Protein AF-A0A0C3EGE6-F1 (afdb_monomer_lite)

Radius of gyration: 17.09 Å; chains: 1; bounding box: 36×41×38 Å

Sequence (107 aa):
LDDAVCVQVLNSLLKRWLQMDQDAFISAVIMNPYIRVKCFARGNPQLSSISLYNIVKRTFARMLRKDPDLDFHNTFFDYLLDAKEFSSSLMGIAELKVLCEKEVGRC

pLDDT: mean 87.6, std 9.34, range [44.31, 96.31]

Secondary structure (DSSP, 8-state):
--HHHHHHHHHHHHHHHHHS-HHHHHHHHHT-TTTTTTTSPTT-GGGSHHHHHHHHHHHHHHHHS----HHHHHHHHHHHTT-GGGSTTTTTHHHHHHHHHHHHTT-

Foldseek 3Di:
DDPVVVVVVVVVVVVVCVVDPVLVVLLVQLPPLVPNCVPPDPPDPCSPLVNNLVSNQVVCCVPVVDHDDPVNVVVSVCLSVLHDCNNCVNVCVVVVVVVVVVVVVVD

Organism: NCBI:txid1036808

Structure (mmCIF, N/CA/C/O backbone):
data_AF-A0A0C3EGE6-F1
#
_entry.id   AF-A0A0C3EGE6-F1
#
loop_
_atom_site.group_PDB
_atom_site.id
_atom_site.type_symbol
_atom_site.label_atom_id
_atom_site.label_alt_id
_atom_site.label_comp_id
_atom_site.label_asym_id
_atom_site.label_entity_id
_atom_site.label_seq_id
_atom_site.pdbx_PDB_ins_code
_atom_site.Cartn_x
_atom_site.Cartn_y
_atom_site.Cartn_z
_atom_site.occupancy
_atom_site.B_iso_or_equiv
_atom_site.auth_seq_id
_atom_site.auth_comp_id
_atom_site.auth_asym_id
_atom_site.auth_atom_id
_atom_site.pdbx_PDB_model_num
ATOM 1 N N . LEU A 1 1 ? -18.829 24.104 -1.242 1.00 63.28 1 LEU A N 1
ATOM 2 C CA . LEU A 1 1 ? -19.414 23.094 -0.334 1.00 63.28 1 LEU A CA 1
ATOM 3 C C . LEU A 1 1 ? -19.706 23.788 0.985 1.00 63.28 1 LEU A C 1
ATOM 5 O O . LEU A 1 1 ? -18.926 24.654 1.347 1.00 63.28 1 LEU A O 1
ATOM 9 N N . ASP A 1 2 ? -20.810 23.452 1.644 1.00 86.50 2 ASP A N 1
ATOM 10 C CA . ASP A 1 2 ? -21.133 23.964 2.981 1.00 86.50 2 ASP A CA 1
ATOM 11 C C . ASP A 1 2 ? -20.194 23.333 4.025 1.00 86.50 2 ASP A C 1
ATOM 13 O O . ASP A 1 2 ? -20.072 22.105 4.093 1.00 86.50 2 ASP A O 1
ATOM 17 N N . ASP A 1 3 ? -19.523 24.165 4.821 1.00 89.25 3 ASP A N 1
ATOM 18 C CA . ASP A 1 3 ? -18.585 23.729 5.860 1.00 89.25 3 ASP A CA 1
ATOM 19 C C . ASP A 1 3 ? -19.261 22.817 6.892 1.00 89.25 3 ASP A C 1
ATOM 21 O O . ASP A 1 3 ? -18.648 21.857 7.369 1.00 89.25 3 ASP A O 1
ATOM 25 N N . ALA A 1 4 ? -20.548 23.037 7.180 1.00 90.62 4 ALA A N 1
ATOM 26 C CA . ALA A 1 4 ? -21.303 22.181 8.091 1.00 90.62 4 ALA A CA 1
ATOM 27 C C . ALA A 1 4 ? -21.444 20.749 7.547 1.00 90.62 4 ALA A C 1
ATOM 29 O O . ALA A 1 4 ? -21.287 19.775 8.291 1.00 90.62 4 ALA A O 1
ATOM 30 N N . VAL A 1 5 ? -21.668 20.609 6.236 1.00 89.25 5 VAL A N 1
ATOM 31 C CA . VAL A 1 5 ? -21.748 19.306 5.562 1.00 89.25 5 VAL A CA 1
ATOM 32 C C . VAL A 1 5 ? -20.384 18.614 5.577 1.00 89.25 5 VAL A C 1
ATOM 34 O O . VAL A 1 5 ? -20.304 17.434 5.925 1.00 89.25 5 VAL A O 1
ATOM 37 N N . CYS A 1 6 ? -19.298 19.337 5.280 1.00 91.00 6 CYS A N 1
ATOM 38 C CA . CYS A 1 6 ? -17.935 18.797 5.342 1.00 91.00 6 CYS A CA 1
ATOM 39 C C . CYS A 1 6 ? -17.598 18.244 6.736 1.00 91.00 6 CYS A C 1
ATOM 41 O O . CYS A 1 6 ? -17.098 17.123 6.853 1.00 91.00 6 CYS A O 1
ATOM 43 N N . VAL A 1 7 ? -17.925 18.989 7.797 1.00 93.12 7 VAL A N 1
ATOM 44 C CA . VAL A 1 7 ? -17.687 18.571 9.188 1.00 93.12 7 VAL A CA 1
ATOM 45 C C . VAL A 1 7 ? -18.491 17.319 9.545 1.00 93.12 7 VAL A C 1
ATOM 47 O O . VAL A 1 7 ? -17.953 16.392 10.152 1.00 93.12 7 VAL A O 1
ATOM 50 N N . GLN A 1 8 ? -19.766 17.243 9.156 1.00 93.31 8 GLN A N 1
ATOM 51 C CA . GLN A 1 8 ? -20.596 16.065 9.435 1.00 93.31 8 GLN A CA 1
ATOM 52 C C . GLN A 1 8 ? -20.087 14.812 8.715 1.00 93.31 8 GLN A C 1
ATOM 54 O O . GLN A 1 8 ? -19.999 13.740 9.326 1.00 93.31 8 GLN A O 1
ATOM 59 N N . VAL A 1 9 ? -19.706 14.945 7.442 1.00 91.06 9 VAL A N 1
ATOM 60 C CA . VAL A 1 9 ? -19.121 13.849 6.661 1.00 91.06 9 VAL A CA 1
ATOM 61 C C . VAL A 1 9 ? -17.809 13.389 7.292 1.00 91.06 9 VAL A C 1
ATOM 63 O O . VAL A 1 9 ? -17.629 12.187 7.502 1.00 91.06 9 VAL A O 1
ATOM 66 N N . LEU A 1 10 ? -16.929 14.322 7.668 1.00 92.12 10 LEU A N 1
ATOM 67 C CA . LEU A 1 10 ? -15.662 14.006 8.323 1.00 92.12 10 LEU A CA 1
ATOM 68 C C . LEU A 1 10 ? -15.883 13.267 9.648 1.00 92.12 10 LEU A C 1
ATOM 70 O O . LEU A 1 10 ? -15.286 12.218 9.872 1.00 92.12 10 LEU A O 1
ATOM 74 N N . ASN A 1 11 ? -16.795 13.747 10.494 1.00 93.12 11 ASN A N 1
ATOM 75 C CA . ASN A 1 11 ? -17.121 13.101 11.766 1.00 93.12 11 ASN A CA 1
ATOM 76 C C . ASN A 1 11 ? -17.674 11.681 11.575 1.00 93.12 11 ASN A C 1
ATOM 78 O O . ASN A 1 11 ? -17.321 10.765 12.319 1.00 93.12 11 ASN A O 1
ATOM 82 N N . SER A 1 12 ? -18.526 11.476 10.569 1.00 92.06 12 SER A N 1
ATOM 83 C CA . SER A 1 12 ? -19.042 10.151 10.212 1.00 92.06 12 SER A CA 1
ATOM 84 C C . SER A 1 12 ? -17.936 9.212 9.714 1.00 92.06 12 SER A C 1
ATOM 86 O O . SER A 1 12 ? -17.898 8.034 10.079 1.00 92.06 12 SER A O 1
ATOM 88 N N . LEU A 1 13 ? -17.010 9.720 8.897 1.00 88.81 13 LEU A N 1
ATOM 89 C CA . LEU A 1 13 ? -15.848 8.963 8.429 1.00 88.81 13 LEU A CA 1
ATOM 90 C C . LEU A 1 13 ? -14.916 8.594 9.583 1.00 88.81 13 LEU A C 1
ATOM 92 O O . LEU A 1 13 ? -14.542 7.432 9.688 1.00 88.81 13 LEU A O 1
ATOM 96 N N . LEU A 1 14 ? -14.611 9.531 10.483 1.00 90.69 14 LEU A N 1
ATOM 97 C CA . LEU A 1 14 ? -13.770 9.286 11.656 1.00 90.69 14 LEU A CA 1
ATOM 98 C C . LEU A 1 14 ? -14.370 8.219 12.578 1.00 90.69 14 LEU A C 1
ATOM 100 O O . LEU A 1 14 ? -13.660 7.318 13.016 1.00 90.69 14 LEU A O 1
ATOM 104 N N . LYS A 1 15 ? -15.686 8.257 12.825 1.00 90.75 15 LYS A N 1
ATOM 105 C CA . LYS A 1 15 ? -16.368 7.223 13.622 1.00 90.75 15 LYS A CA 1
ATOM 106 C C .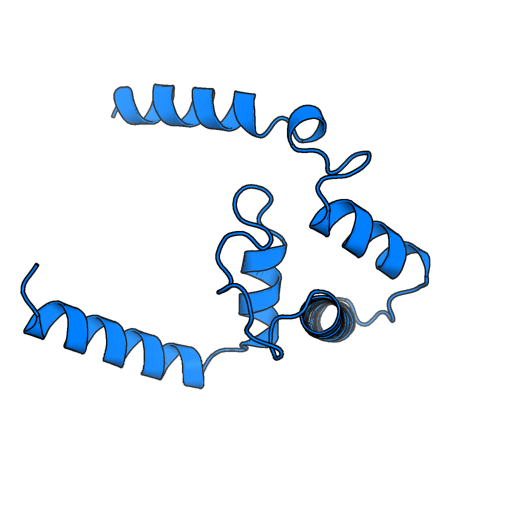 LYS A 1 15 ? -16.221 5.831 13.009 1.00 90.75 15 LYS A C 1
ATOM 108 O O . LYS A 1 15 ? -15.899 4.888 13.723 1.00 90.75 15 LYS A O 1
ATOM 113 N N . ARG A 1 16 ? -16.420 5.706 11.693 1.00 87.44 16 ARG A N 1
ATOM 114 C CA . ARG A 1 16 ? -16.232 4.431 10.981 1.00 87.44 16 ARG A CA 1
ATOM 115 C C . ARG A 1 16 ? -14.770 4.002 10.985 1.00 87.44 16 ARG A C 1
ATOM 117 O O . ARG A 1 16 ? -14.480 2.847 11.257 1.00 87.44 16 ARG A O 1
ATOM 124 N N . TRP A 1 17 ? -13.855 4.939 10.761 1.00 88.31 17 TRP A N 1
ATOM 125 C CA . TRP A 1 17 ? -12.414 4.702 10.774 1.00 88.31 17 TRP A CA 1
ATOM 126 C C . TRP A 1 17 ? -11.917 4.104 12.094 1.00 88.31 17 TRP A C 1
ATOM 128 O O . TRP A 1 17 ? -11.078 3.208 12.085 1.00 88.31 17 TRP A O 1
ATOM 138 N N . LEU A 1 18 ? -12.455 4.563 13.226 1.00 90.31 18 LEU A N 1
ATOM 139 C CA . LEU A 1 18 ? -12.118 4.034 14.551 1.00 90.31 18 LEU A CA 1
ATOM 140 C C . LEU A 1 18 ? -12.636 2.607 14.790 1.00 90.31 18 LEU A C 1
ATOM 142 O O . LEU A 1 18 ? -12.089 1.905 15.634 1.00 90.31 18 LEU A O 1
ATOM 146 N N . GLN A 1 19 ? -13.682 2.184 14.077 1.00 89.69 19 GLN A N 1
ATOM 147 C CA . GLN A 1 19 ? -14.279 0.851 14.216 1.00 89.69 19 GLN A CA 1
ATOM 148 C C . GLN A 1 19 ? -13.762 -0.165 13.188 1.00 89.69 19 GLN A C 1
ATOM 150 O O . GLN A 1 19 ? -14.042 -1.355 13.318 1.00 89.69 19 GLN A O 1
ATOM 155 N N . MET A 1 20 ? -13.041 0.280 12.157 1.00 89.00 20 MET A N 1
ATOM 156 C CA . MET A 1 20 ? -12.528 -0.597 11.106 1.00 89.00 20 MET A CA 1
ATOM 157 C C . MET A 1 20 ? -11.144 -1.164 11.429 1.00 89.00 20 MET A C 1
ATOM 159 O O . MET A 1 20 ? -10.363 -0.588 12.183 1.00 89.00 20 MET A O 1
ATOM 163 N N . ASP A 1 21 ? -10.813 -2.275 10.770 1.00 91.19 21 ASP A N 1
ATOM 164 C CA . ASP A 1 21 ? -9.448 -2.792 10.697 1.00 91.19 21 ASP A CA 1
ATOM 165 C C . ASP A 1 21 ? -8.593 -1.856 9.829 1.00 91.19 21 ASP A C 1
ATOM 167 O O . ASP A 1 21 ? -8.541 -1.957 8.600 1.00 91.19 21 ASP A O 1
ATOM 171 N N . GLN A 1 22 ? -7.962 -0.890 10.492 1.00 90.88 22 GLN A N 1
ATOM 172 C CA . GLN A 1 22 ? -7.159 0.147 9.848 1.00 90.88 22 GLN A CA 1
ATOM 173 C C . GLN A 1 22 ? -5.984 -0.445 9.067 1.00 90.88 22 GLN A C 1
ATOM 175 O O . GLN A 1 22 ? -5.692 0.031 7.972 1.00 90.88 22 GLN A O 1
ATOM 180 N N . ASP A 1 2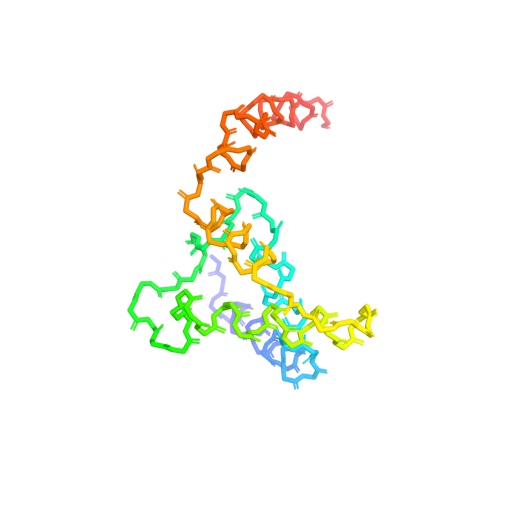3 ? -5.354 -1.507 9.582 1.00 92.75 23 ASP A N 1
ATOM 181 C CA . ASP A 1 23 ? -4.249 -2.196 8.910 1.00 92.75 23 ASP A CA 1
ATOM 182 C C . ASP A 1 23 ? -4.718 -2.779 7.565 1.00 92.75 23 ASP A C 1
ATOM 184 O O . ASP A 1 23 ? -4.060 -2.588 6.537 1.00 92.75 23 ASP A O 1
ATOM 188 N N . ALA A 1 24 ? -5.892 -3.422 7.542 1.00 92.19 24 ALA A N 1
ATOM 189 C CA . ALA A 1 24 ? -6.477 -3.954 6.312 1.00 92.19 24 ALA A CA 1
ATOM 190 C C . ALA A 1 24 ? -6.862 -2.844 5.323 1.00 92.19 24 ALA A C 1
ATOM 192 O O . ALA A 1 24 ? -6.589 -2.959 4.127 1.00 92.19 24 ALA A O 1
ATOM 193 N N . PHE A 1 25 ? -7.447 -1.746 5.810 1.00 90.75 25 PHE A N 1
ATOM 194 C CA . PHE A 1 25 ? -7.832 -0.623 4.956 1.00 90.75 25 PHE A CA 1
ATOM 195 C C . PHE A 1 25 ? -6.615 0.087 4.350 1.00 90.75 25 PHE A C 1
ATOM 197 O O . PHE A 1 25 ? -6.579 0.332 3.145 1.00 90.75 25 PHE A O 1
ATOM 204 N N . ILE A 1 26 ? -5.590 0.375 5.158 1.00 91.50 26 ILE A N 1
ATOM 205 C CA . ILE A 1 26 ? -4.332 0.968 4.685 1.00 91.50 26 ILE A CA 1
ATOM 206 C C . ILE A 1 26 ? -3.677 0.044 3.659 1.00 91.50 26 ILE A C 1
ATOM 208 O O . ILE A 1 26 ? -3.256 0.513 2.603 1.00 91.50 26 ILE A O 1
ATOM 212 N N . SER A 1 27 ? -3.653 -1.266 3.924 1.00 93.62 27 SER A N 1
ATOM 213 C CA . SER A 1 27 ? -3.131 -2.254 2.977 1.00 93.62 27 SER A CA 1
ATOM 214 C C . SER A 1 27 ? -3.882 -2.216 1.644 1.00 93.62 27 SER A C 1
ATOM 216 O O . SER A 1 27 ? -3.244 -2.183 0.598 1.00 93.62 27 SER A O 1
ATOM 218 N N . ALA A 1 28 ? -5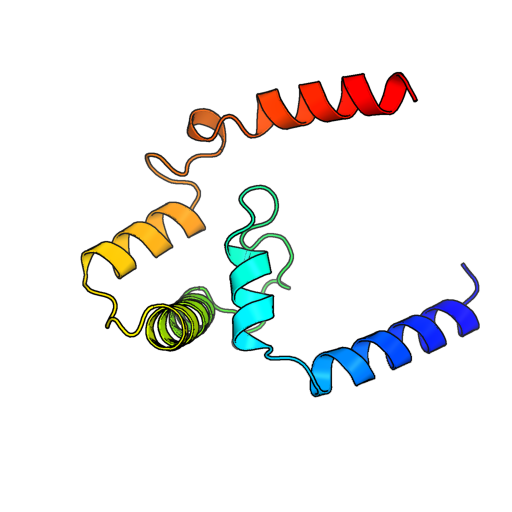.216 -2.142 1.657 1.00 92.56 28 ALA A N 1
ATOM 219 C CA . ALA A 1 28 ? -6.019 -2.048 0.436 1.00 92.56 28 ALA A CA 1
ATOM 220 C C . ALA A 1 28 ? -5.718 -0.775 -0.373 1.00 92.56 28 ALA A C 1
ATOM 222 O O . ALA A 1 28 ? -5.626 -0.827 -1.599 1.00 92.56 28 ALA A O 1
ATOM 223 N N . VAL A 1 29 ? -5.518 0.360 0.304 1.00 91.38 29 VAL A N 1
ATOM 224 C CA . VAL A 1 29 ? -5.146 1.623 -0.350 1.00 91.38 29 VAL A CA 1
ATOM 225 C C . VAL A 1 29 ? -3.754 1.532 -0.982 1.00 91.38 29 VAL A C 1
ATOM 227 O O . VAL A 1 29 ? -3.584 1.942 -2.128 1.00 91.38 29 VAL A O 1
ATOM 230 N N . ILE A 1 30 ? -2.772 0.958 -0.281 1.00 92.94 30 ILE A N 1
A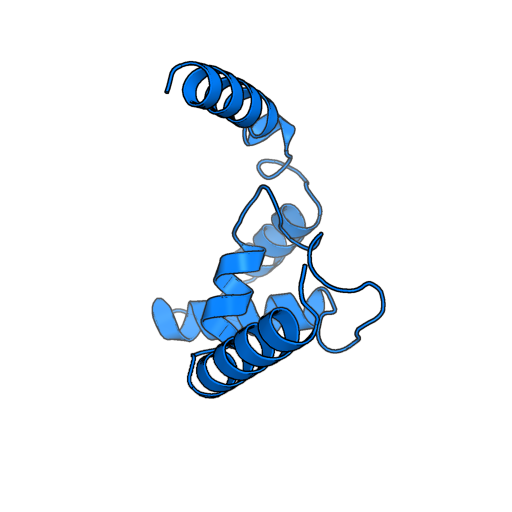TOM 231 C CA . ILE A 1 30 ? -1.409 0.778 -0.809 1.00 92.94 30 ILE A CA 1
ATOM 232 C C . ILE A 1 30 ? -1.414 -0.152 -2.021 1.00 92.94 30 ILE A C 1
ATOM 234 O O . ILE A 1 30 ? -0.777 0.152 -3.028 1.00 92.94 30 ILE A O 1
ATOM 238 N N . MET A 1 31 ? -2.147 -1.264 -1.944 1.00 91.69 31 MET A N 1
ATOM 239 C CA . MET A 1 31 ? -2.240 -2.267 -3.012 1.00 91.69 31 MET A CA 1
ATOM 240 C C . MET A 1 31 ? -3.034 -1.786 -4.233 1.00 91.69 31 MET A C 1
ATOM 242 O O . MET A 1 31 ? -3.107 -2.494 -5.233 1.00 91.69 31 MET A O 1
ATOM 246 N N . ASN A 1 32 ? -3.604 -0.579 -4.191 1.00 91.00 32 ASN A N 1
ATOM 247 C CA . ASN A 1 32 ? -4.178 0.050 -5.367 1.00 91.00 32 ASN A CA 1
ATOM 248 C C . ASN A 1 32 ? -3.054 0.640 -6.251 1.00 91.00 32 ASN A C 1
ATOM 250 O O . ASN A 1 32 ? -2.443 1.640 -5.857 1.00 91.00 32 ASN A O 1
ATOM 254 N N . PRO A 1 33 ? -2.816 0.111 -7.466 1.00 88.88 33 PRO A N 1
ATOM 255 C CA . PRO A 1 33 ? -1.685 0.518 -8.303 1.00 88.88 33 PRO A CA 1
ATOM 256 C C . PRO A 1 33 ? -1.793 1.960 -8.827 1.00 88.88 33 PRO A C 1
ATOM 258 O O . PRO A 1 33 ? -0.781 2.585 -9.139 1.00 88.88 33 PRO A O 1
ATOM 261 N N . TYR A 1 34 ? -2.998 2.538 -8.872 1.00 86.00 34 TYR A N 1
ATOM 262 C CA . TYR A 1 34 ? -3.205 3.929 -9.288 1.00 86.00 34 TYR A CA 1
ATOM 263 C C . TYR A 1 34 ? -2.752 4.926 -8.212 1.00 86.00 34 TYR A C 1
ATOM 265 O O . TYR A 1 34 ? -2.255 6.015 -8.525 1.00 86.00 34 TYR A O 1
ATOM 273 N N . ILE A 1 35 ? -2.925 4.547 -6.943 1.00 86.25 35 ILE A N 1
ATOM 274 C CA . ILE A 1 35 ? -2.694 5.406 -5.781 1.00 86.25 35 ILE A CA 1
ATOM 275 C C . ILE A 1 35 ? -1.322 5.113 -5.168 1.00 86.25 35 ILE A C 1
ATOM 277 O O . ILE A 1 35 ? -0.501 6.024 -5.036 1.00 86.25 35 ILE A O 1
ATOM 281 N N . ARG A 1 36 ? -1.064 3.852 -4.807 1.00 88.44 36 ARG A N 1
ATOM 282 C CA . ARG A 1 36 ? 0.091 3.403 -4.020 1.00 88.44 36 ARG A CA 1
ATOM 283 C C . ARG A 1 36 ? 0.313 4.289 -2.794 1.00 88.44 36 ARG A C 1
ATOM 285 O O . ARG A 1 36 ? -0.519 4.341 -1.896 1.00 88.44 36 ARG A O 1
ATOM 292 N N . VAL A 1 37 ? 1.423 5.027 -2.772 1.00 86.69 37 VAL A N 1
ATOM 293 C CA . VAL A 1 37 ? 1.791 5.944 -1.684 1.00 86.69 37 VAL A CA 1
ATOM 294 C C . VAL A 1 37 ? 1.372 7.392 -1.922 1.00 86.69 37 VAL A C 1
ATOM 296 O O . VAL A 1 37 ? 1.538 8.226 -1.036 1.00 86.69 37 VAL A O 1
ATOM 299 N N . LYS A 1 38 ? 0.825 7.723 -3.099 1.00 84.06 38 LYS A N 1
ATOM 300 C CA . LYS A 1 38 ? 0.546 9.113 -3.507 1.00 84.06 38 LYS A CA 1
ATOM 301 C C . LYS A 1 38 ? -0.489 9.805 -2.613 1.00 84.06 38 LYS A C 1
ATOM 303 O O . LYS A 1 38 ? -0.494 11.029 -2.549 1.00 84.06 38 LYS A O 1
ATOM 308 N N . CYS A 1 39 ? -1.353 9.044 -1.937 1.00 80.50 39 CYS A N 1
ATOM 309 C CA . CYS A 1 39 ? -2.379 9.575 -1.038 1.00 80.50 39 CYS A CA 1
ATOM 310 C C . CYS A 1 39 ? -1.889 9.854 0.388 1.00 80.50 39 CYS A C 1
ATOM 312 O O . CYS A 1 39 ? -2.611 10.489 1.155 1.00 80.50 39 CYS A O 1
ATOM 314 N N . PHE A 1 40 ? -0.708 9.369 0.780 1.00 81.50 40 PHE A N 1
ATOM 315 C CA . PHE A 1 40 ? -0.200 9.591 2.130 1.00 81.50 40 PHE A CA 1
ATOM 316 C C . PHE A 1 40 ? 0.557 10.917 2.202 1.00 81.50 40 PHE A C 1
ATOM 318 O O . PHE A 1 40 ? 1.365 11.249 1.332 1.00 81.50 40 PHE A O 1
ATOM 325 N N . ALA A 1 41 ? 0.283 11.693 3.253 1.00 73.38 41 ALA A N 1
ATOM 326 C CA . ALA A 1 41 ? 0.928 12.980 3.468 1.00 73.38 41 ALA A CA 1
ATOM 327 C C . ALA A 1 41 ? 2.451 12.807 3.587 1.00 73.38 41 ALA A C 1
ATOM 329 O O . ALA A 1 41 ? 2.943 12.019 4.402 1.00 73.38 41 ALA A O 1
ATOM 330 N N . ARG A 1 42 ? 3.202 13.571 2.784 1.00 74.12 42 ARG A N 1
ATOM 331 C CA . ARG A 1 42 ? 4.667 13.588 2.853 1.00 74.12 42 ARG A CA 1
ATOM 332 C C . ARG A 1 42 ? 5.097 14.047 4.248 1.00 74.12 42 ARG A C 1
ATOM 334 O O . ARG A 1 42 ? 4.635 15.078 4.724 1.00 74.12 42 ARG A O 1
ATOM 341 N N . GLY A 1 43 ? 5.983 13.284 4.885 1.00 73.00 43 GLY A N 1
ATOM 342 C CA . GLY A 1 43 ? 6.547 13.630 6.192 1.00 73.00 43 GLY A CA 1
ATOM 343 C C . GLY A 1 43 ? 5.793 13.090 7.409 1.00 73.00 43 GLY A C 1
ATOM 344 O O . GLY A 1 43 ? 6.187 13.414 8.524 1.00 73.00 43 GLY A O 1
ATOM 345 N N . ASN A 1 44 ? 4.763 12.248 7.246 1.00 80.00 44 ASN A N 1
ATOM 346 C CA . ASN A 1 44 ? 4.207 11.511 8.384 1.00 80.00 44 ASN A CA 1
ATOM 347 C C . ASN A 1 44 ? 5.087 10.278 8.700 1.00 80.00 44 ASN A C 1
ATOM 349 O O . ASN A 1 44 ? 5.062 9.312 7.931 1.00 80.00 44 ASN A O 1
ATOM 353 N N . PRO A 1 45 ? 5.834 10.252 9.822 1.00 76.50 45 PRO A N 1
ATOM 354 C CA . PRO A 1 45 ? 6.721 9.134 10.154 1.00 76.50 45 PRO A CA 1
ATOM 355 C C . PRO A 1 45 ? 5.961 7.818 10.385 1.00 76.50 45 PRO A C 1
ATOM 357 O O . PRO A 1 45 ? 6.503 6.736 10.154 1.00 76.50 45 PRO A O 1
ATOM 360 N N . GLN A 1 46 ? 4.683 7.887 10.773 1.00 79.50 46 GLN A N 1
ATOM 361 C CA . GLN A 1 46 ? 3.839 6.703 10.949 1.00 79.50 46 GLN A CA 1
ATOM 362 C C . GLN A 1 46 ? 3.486 6.028 9.617 1.00 79.50 46 GLN A C 1
ATOM 364 O O . GLN A 1 46 ? 3.133 4.854 9.608 1.00 79.50 46 GLN A O 1
ATOM 369 N N . LEU A 1 47 ? 3.632 6.738 8.495 1.00 84.88 47 LEU A N 1
ATOM 370 C CA . LEU A 1 47 ? 3.329 6.256 7.145 1.00 84.88 47 LEU A CA 1
ATOM 371 C C . LEU A 1 47 ? 4.585 6.210 6.260 1.00 84.88 47 LEU A C 1
ATOM 373 O O . LEU A 1 47 ? 4.506 6.346 5.041 1.00 84.88 47 LEU A O 1
ATOM 377 N N . SER A 1 48 ? 5.756 6.013 6.875 1.00 89.31 48 SER A N 1
ATOM 378 C CA . SER A 1 48 ? 6.993 5.714 6.147 1.00 89.31 48 SER A CA 1
ATOM 379 C C . SER A 1 48 ? 6.877 4.394 5.376 1.00 89.31 48 SER A C 1
ATOM 381 O O . SER A 1 48 ? 6.123 3.510 5.781 1.00 89.31 48 SER A O 1
ATOM 383 N N . SER A 1 49 ? 7.674 4.198 4.321 1.00 89.94 49 SER A N 1
ATOM 384 C CA . SER A 1 49 ? 7.673 2.949 3.541 1.00 89.94 49 SER A CA 1
ATOM 385 C C . SER A 1 49 ? 7.859 1.694 4.404 1.00 89.94 49 SER A C 1
ATOM 387 O O . SER A 1 49 ? 7.221 0.676 4.153 1.00 89.94 49 SER A O 1
ATOM 389 N N . ILE A 1 50 ? 8.674 1.776 5.463 1.00 91.88 50 ILE A N 1
ATOM 390 C CA . ILE A 1 50 ? 8.886 0.680 6.422 1.00 91.88 50 ILE A CA 1
ATOM 391 C C . ILE A 1 50 ? 7.634 0.451 7.277 1.00 91.88 50 ILE A C 1
ATOM 393 O O . ILE A 1 50 ? 7.226 -0.688 7.501 1.00 91.88 50 ILE A O 1
ATOM 397 N N . SER A 1 51 ? 6.998 1.523 7.751 1.00 92.12 51 SER A N 1
ATOM 398 C CA . SER A 1 51 ? 5.754 1.427 8.521 1.00 92.12 51 SER A CA 1
ATOM 399 C C . SER A 1 51 ? 4.636 0.804 7.682 1.00 92.12 51 SER A C 1
ATOM 401 O O . SER A 1 51 ? 3.943 -0.096 8.156 1.00 92.12 51 SER A O 1
ATOM 403 N N . LEU A 1 52 ? 4.516 1.223 6.418 1.00 93.19 52 LEU A N 1
ATOM 404 C CA . LEU A 1 52 ? 3.568 0.666 5.454 1.00 93.19 52 LEU A CA 1
ATOM 405 C C . LEU A 1 52 ? 3.854 -0.814 5.171 1.00 93.19 52 LEU A C 1
ATOM 407 O O . LEU A 1 52 ? 2.931 -1.627 5.210 1.00 93.19 52 LEU A O 1
ATOM 411 N N . TYR A 1 53 ? 5.124 -1.180 4.975 1.00 95.00 53 TYR A N 1
ATOM 412 C CA . TYR A 1 53 ? 5.534 -2.578 4.848 1.00 95.00 53 TYR A CA 1
ATOM 413 C C . TYR A 1 53 ? 5.091 -3.403 6.059 1.00 95.00 53 TYR A C 1
ATOM 415 O O . TYR A 1 53 ? 4.491 -4.461 5.899 1.00 95.00 53 TYR A O 1
ATOM 423 N N . ASN A 1 54 ? 5.320 -2.908 7.277 1.00 94.94 54 ASN A N 1
ATOM 424 C CA . ASN A 1 54 ? 4.933 -3.613 8.497 1.00 94.94 54 ASN A CA 1
ATOM 425 C C . ASN A 1 54 ? 3.411 -3.794 8.618 1.00 94.94 54 ASN A C 1
ATOM 427 O O . ASN A 1 54 ? 2.966 -4.850 9.068 1.00 94.94 54 ASN A O 1
ATOM 431 N N . ILE A 1 55 ? 2.616 -2.801 8.207 1.00 94.75 55 ILE A N 1
ATOM 432 C CA . ILE A 1 55 ? 1.147 -2.899 8.150 1.00 94.75 55 ILE A CA 1
ATOM 433 C C . ILE A 1 55 ? 0.721 -4.005 7.178 1.00 94.75 55 ILE A C 1
ATOM 435 O O . ILE A 1 55 ? -0.054 -4.897 7.538 1.00 94.75 55 ILE A O 1
ATOM 439 N N . VAL A 1 56 ? 1.275 -3.989 5.967 1.00 95.38 56 VAL A N 1
ATOM 440 C CA . VAL A 1 56 ? 0.971 -4.973 4.925 1.00 95.38 56 VAL A CA 1
ATOM 441 C C . VAL A 1 56 ? 1.421 -6.373 5.341 1.00 95.38 56 VAL A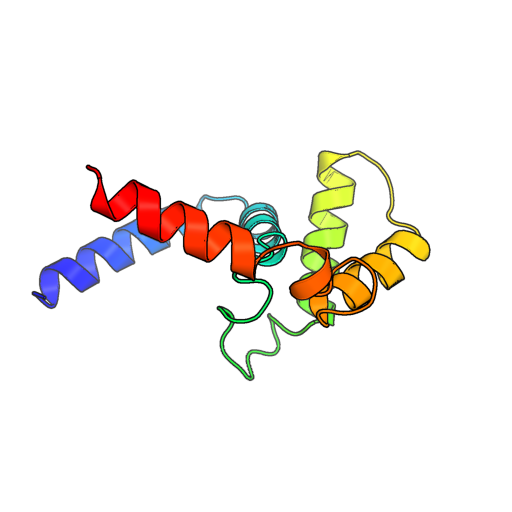 C 1
ATOM 443 O O . VAL A 1 56 ? 0.654 -7.321 5.211 1.00 95.38 56 VAL A O 1
ATOM 446 N N . LYS A 1 57 ? 2.611 -6.506 5.932 1.00 96.00 57 LYS A N 1
ATOM 447 C CA . LYS A 1 57 ? 3.140 -7.758 6.488 1.00 96.00 57 LYS A CA 1
ATOM 448 C C . LYS A 1 57 ? 2.214 -8.349 7.551 1.00 96.00 57 LYS A C 1
ATOM 450 O O . LYS A 1 57 ? 1.890 -9.533 7.475 1.00 96.00 57 LYS A O 1
ATOM 455 N N . ARG A 1 58 ? 1.760 -7.549 8.526 1.00 95.69 58 ARG A N 1
ATOM 456 C CA . ARG A 1 58 ? 0.810 -8.015 9.556 1.00 95.69 58 ARG A CA 1
ATOM 457 C C . ARG A 1 58 ? -0.520 -8.443 8.944 1.00 95.69 58 ARG A C 1
ATOM 459 O O . ARG A 1 58 ? -1.060 -9.480 9.324 1.00 95.69 58 ARG A O 1
ATOM 466 N N . THR A 1 59 ? -1.028 -7.665 7.992 1.00 95.75 59 THR A N 1
ATOM 467 C CA . THR A 1 59 ? -2.293 -7.948 7.302 1.00 95.75 59 THR A CA 1
ATOM 468 C C . THR A 1 59 ? -2.201 -9.241 6.493 1.00 95.75 59 THR A C 1
ATOM 470 O O . THR A 1 59 ? -3.054 -10.112 6.643 1.00 95.75 59 THR A O 1
ATOM 473 N N . PHE A 1 60 ? -1.130 -9.413 5.714 1.00 95.44 60 PHE A N 1
ATOM 474 C CA . PHE A 1 60 ? -0.831 -10.623 4.950 1.00 95.44 60 PHE A CA 1
ATOM 475 C C . PHE A 1 60 ? -0.759 -11.855 5.857 1.00 95.44 60 PHE A C 1
ATOM 477 O O . PHE A 1 60 ? -1.483 -12.823 5.631 1.00 95.44 60 PHE A O 1
ATOM 484 N N . ALA A 1 61 ? 0.041 -11.793 6.927 1.00 96.31 61 ALA A N 1
ATOM 485 C CA . ALA A 1 61 ? 0.202 -12.911 7.852 1.00 96.31 61 ALA A CA 1
ATOM 486 C C . ALA A 1 61 ? -1.115 -13.290 8.539 1.00 96.31 61 ALA A C 1
ATOM 488 O O . ALA A 1 61 ? -1.440 -14.470 8.678 1.00 96.31 61 ALA A O 1
ATOM 489 N N . ARG A 1 62 ? -1.926 -12.294 8.914 1.00 96.00 62 ARG A N 1
ATOM 490 C CA . ARG A 1 62 ? -3.247 -12.519 9.508 1.00 96.00 62 ARG A CA 1
ATOM 491 C C . ARG A 1 62 ? -4.233 -13.143 8.518 1.00 96.00 62 ARG A C 1
ATOM 493 O O . ARG A 1 62 ? -4.938 -14.074 8.899 1.00 96.00 62 ARG A O 1
ATOM 500 N N . MET A 1 63 ? -4.299 -12.633 7.287 1.00 94.00 63 MET A N 1
ATOM 501 C CA . MET A 1 63 ? -5.278 -13.059 6.279 1.00 94.00 63 MET A CA 1
ATOM 502 C C . MET A 1 63 ? -4.931 -14.411 5.656 1.00 94.00 63 MET A C 1
ATOM 504 O O . MET A 1 63 ? -5.804 -15.264 5.531 1.00 94.00 63 MET A O 1
ATOM 508 N N . LEU A 1 64 ? -3.665 -14.619 5.296 1.00 94.06 64 LEU A N 1
ATOM 509 C CA . LEU A 1 64 ? -3.209 -15.812 4.579 1.00 94.06 64 LEU A CA 1
ATOM 510 C C . LEU A 1 64 ? -2.568 -16.860 5.490 1.00 94.06 64 LEU A C 1
ATOM 512 O O . LEU A 1 64 ? -2.191 -17.925 5.011 1.00 94.06 64 LEU A O 1
ATOM 516 N N . ARG A 1 65 ? -2.460 -16.577 6.797 1.00 95.31 65 ARG A N 1
ATOM 517 C CA . ARG A 1 65 ? -1.882 -17.484 7.805 1.00 95.31 65 ARG A CA 1
ATOM 518 C C . ARG A 1 65 ? -0.485 -17.985 7.414 1.00 95.31 65 ARG A C 1
ATOM 520 O O . ARG A 1 65 ? -0.124 -19.120 7.710 1.00 95.31 65 ARG A O 1
ATOM 527 N N . LYS A 1 66 ? 0.286 -17.122 6.749 1.00 94.56 66 LYS A N 1
ATOM 528 C CA . LYS A 1 66 ? 1.635 -17.388 6.243 1.00 94.56 66 LYS A CA 1
ATOM 529 C C . LYS A 1 66 ? 2.559 -16.237 6.616 1.00 94.56 66 LYS A C 1
ATOM 531 O O . LYS A 1 66 ? 2.204 -15.077 6.421 1.00 94.56 66 LYS A O 1
ATOM 536 N N . ASP A 1 67 ? 3.762 -16.553 7.077 1.00 93.94 67 ASP A N 1
ATOM 537 C CA . ASP A 1 67 ? 4.780 -15.532 7.292 1.00 93.94 67 ASP A CA 1
ATOM 538 C C . ASP A 1 67 ? 5.380 -15.058 5.959 1.00 93.94 67 ASP A C 1
ATOM 540 O O . ASP A 1 67 ? 5.722 -15.886 5.107 1.00 93.94 67 ASP A O 1
ATOM 544 N N . PRO A 1 68 ? 5.507 -13.737 5.747 1.00 92.31 68 PRO A N 1
ATOM 545 C CA . PRO A 1 68 ? 6.163 -13.216 4.562 1.00 92.31 68 PRO A CA 1
ATOM 546 C C . PRO A 1 68 ? 7.665 -13.480 4.627 1.00 92.31 68 PRO A C 1
ATOM 548 O O . PRO A 1 68 ? 8.319 -13.236 5.646 1.00 92.31 68 PRO A O 1
ATOM 551 N N . ASP A 1 69 ? 8.192 -13.961 3.511 1.00 94.00 69 ASP A N 1
ATOM 552 C CA . ASP A 1 69 ? 9.599 -14.264 3.301 1.00 94.00 69 ASP A CA 1
ATOM 553 C C . ASP A 1 69 ? 10.353 -13.052 2.720 1.00 94.00 69 ASP A C 1
ATOM 555 O O . ASP A 1 69 ? 9.839 -11.933 2.615 1.00 94.00 69 ASP A O 1
ATOM 559 N N . LEU A 1 70 ? 11.627 -13.264 2.387 1.00 94.62 70 LEU A N 1
ATOM 560 C CA . LEU A 1 70 ? 12.467 -12.229 1.791 1.00 94.62 70 LEU A CA 1
ATOM 561 C C . LEU A 1 70 ? 11.974 -11.814 0.395 1.00 94.62 70 LEU A C 1
ATOM 563 O O . LEU A 1 70 ? 12.157 -10.663 -0.002 1.00 94.62 70 LEU A O 1
ATOM 567 N N . ASP A 1 71 ? 11.336 -12.730 -0.330 1.00 95.56 71 ASP A N 1
ATOM 568 C CA . ASP A 1 71 ? 10.783 -12.449 -1.651 1.00 95.56 71 ASP A CA 1
ATOM 569 C C . ASP A 1 71 ? 9.598 -11.484 -1.550 1.00 95.56 71 ASP A C 1
ATOM 571 O O . ASP A 1 71 ? 9.559 -10.467 -2.246 1.00 95.56 71 ASP A O 1
ATOM 575 N N . PHE A 1 72 ? 8.710 -11.703 -0.576 1.00 95.19 72 PHE A N 1
ATOM 576 C CA . PHE A 1 72 ? 7.632 -10.771 -0.253 1.00 95.19 72 PHE A CA 1
ATOM 577 C C . PHE A 1 72 ? 8.155 -9.364 0.066 1.00 95.19 72 PHE A C 1
ATOM 579 O O . PHE A 1 72 ? 7.598 -8.370 -0.401 1.00 95.19 72 PHE A O 1
ATOM 586 N N . HIS A 1 73 ? 9.234 -9.268 0.849 1.00 95.75 73 HIS A N 1
ATOM 587 C CA . HIS A 1 73 ? 9.863 -7.987 1.174 1.00 95.75 73 HIS A CA 1
ATOM 588 C C . HIS A 1 73 ? 10.328 -7.249 -0.086 1.00 95.75 73 HIS A C 1
ATOM 590 O O . HIS A 1 73 ? 9.968 -6.090 -0.290 1.00 95.75 73 HIS A O 1
ATOM 596 N N . ASN A 1 74 ? 11.103 -7.914 -0.943 1.00 95.75 74 ASN A N 1
ATOM 597 C CA . ASN A 1 74 ? 11.648 -7.293 -2.151 1.00 95.75 74 ASN A CA 1
ATOM 598 C C . ASN A 1 74 ? 10.536 -6.893 -3.126 1.00 95.75 74 ASN A C 1
ATOM 600 O O . ASN A 1 74 ? 10.508 -5.753 -3.585 1.00 95.75 74 ASN A O 1
ATOM 604 N N . THR A 1 75 ? 9.572 -7.789 -3.337 1.00 95.75 75 THR A N 1
ATOM 605 C CA . THR A 1 75 ? 8.391 -7.563 -4.179 1.00 95.75 75 THR A CA 1
ATOM 606 C C . THR A 1 75 ? 7.583 -6.360 -3.697 1.00 95.75 75 THR A C 1
ATOM 608 O O . THR A 1 75 ? 7.185 -5.515 -4.496 1.00 95.75 75 THR A O 1
ATOM 611 N N . PHE A 1 76 ? 7.385 -6.221 -2.381 1.00 95.56 76 PHE A N 1
ATOM 612 C CA . PHE A 1 76 ? 6.684 -5.069 -1.819 1.00 95.56 76 PHE A CA 1
ATOM 613 C C . PHE A 1 76 ? 7.386 -3.747 -2.149 1.00 95.56 76 PHE A C 1
ATOM 615 O O . PHE A 1 76 ? 6.722 -2.785 -2.534 1.00 95.56 76 PHE A O 1
ATOM 622 N N . PHE A 1 77 ? 8.712 -3.677 -2.007 1.00 95.00 77 PHE A N 1
ATOM 623 C CA . PHE A 1 77 ? 9.452 -2.448 -2.299 1.00 95.00 77 PHE A CA 1
ATOM 624 C C . PHE A 1 77 ? 9.550 -2.160 -3.796 1.00 95.00 77 PHE A C 1
ATOM 626 O O . PHE A 1 77 ? 9.418 -0.998 -4.177 1.00 95.00 77 PHE A O 1
ATOM 633 N N . ASP A 1 78 ? 9.700 -3.184 -4.639 1.00 95.12 78 ASP A N 1
ATOM 634 C CA . ASP A 1 78 ? 9.619 -3.025 -6.094 1.00 95.12 78 ASP A CA 1
ATOM 635 C C . ASP A 1 78 ? 8.254 -2.438 -6.496 1.00 95.12 78 ASP A C 1
ATOM 637 O O . ASP A 1 78 ? 8.192 -1.463 -7.247 1.00 95.12 78 ASP A O 1
ATOM 641 N N . TYR A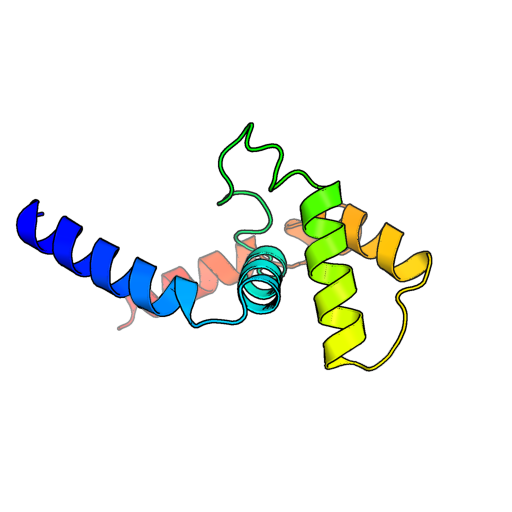 1 79 ? 7.163 -2.949 -5.913 1.00 94.88 79 TYR A N 1
ATOM 642 C CA . TYR A 1 79 ? 5.817 -2.409 -6.106 1.00 94.88 79 TYR A CA 1
ATOM 643 C C . TYR A 1 79 ? 5.681 -0.963 -5.621 1.00 94.88 79 TYR A C 1
ATOM 645 O O . TYR A 1 79 ? 5.164 -0.099 -6.336 1.00 94.88 79 TYR A O 1
ATOM 653 N N . LEU A 1 80 ? 6.161 -0.674 -4.410 1.00 92.50 80 LEU A N 1
ATOM 654 C CA . LEU A 1 80 ? 6.046 0.649 -3.802 1.00 92.50 80 LEU A CA 1
ATOM 655 C C . LEU A 1 80 ? 6.794 1.725 -4.603 1.00 92.50 80 LEU A C 1
ATOM 657 O O . LEU A 1 80 ? 6.345 2.872 -4.657 1.00 92.50 80 LEU A O 1
ATOM 661 N N . LEU A 1 81 ? 7.924 1.351 -5.210 1.00 91.06 81 LEU A N 1
ATOM 662 C CA . LEU A 1 81 ? 8.825 2.231 -5.955 1.00 91.06 81 LEU A CA 1
ATOM 663 C C . LEU A 1 81 ? 8.532 2.288 -7.462 1.00 91.06 81 LEU A C 1
ATOM 665 O O . LEU A 1 81 ? 9.304 2.906 -8.190 1.00 91.06 81 LEU A O 1
ATOM 669 N N . ASP A 1 82 ? 7.419 1.705 -7.924 1.00 90.56 82 ASP A N 1
ATOM 670 C CA . ASP A 1 82 ? 7.040 1.666 -9.346 1.00 90.56 82 ASP A CA 1
ATOM 671 C C . ASP A 1 82 ? 8.110 1.003 -10.236 1.00 90.56 82 ASP A C 1
ATOM 673 O O . ASP A 1 82 ? 8.396 1.460 -11.343 1.00 90.56 82 ASP A O 1
ATOM 677 N N . ALA A 1 83 ? 8.734 -0.065 -9.735 1.00 91.94 83 ALA A N 1
ATOM 678 C CA . ALA A 1 83 ? 9.862 -0.735 -10.369 1.00 91.94 83 ALA A CA 1
ATOM 679 C C . ALA A 1 83 ? 9.496 -2.121 -10.921 1.00 91.94 83 ALA A C 1
ATOM 681 O O . ALA A 1 83 ? 8.503 -2.740 -10.532 1.00 91.94 83 ALA A O 1
ATOM 682 N N . LYS A 1 84 ? 10.350 -2.627 -11.823 1.00 92.50 84 LYS A N 1
ATOM 683 C CA . LYS A 1 84 ? 10.226 -3.953 -12.457 1.00 92.50 84 LYS A CA 1
ATOM 684 C C . LYS A 1 84 ? 8.813 -4.175 -13.019 1.00 92.50 84 LYS A C 1
ATOM 686 O O . LYS A 1 84 ? 8.257 -3.269 -13.639 1.00 92.50 84 LYS A O 1
ATOM 691 N N . GLU A 1 85 ? 8.240 -5.358 -12.807 1.00 90.75 85 GLU A N 1
ATOM 692 C CA . GLU A 1 85 ? 6.903 -5.747 -13.272 1.00 90.75 85 GLU A CA 1
ATOM 693 C C . GLU A 1 85 ? 5.770 -4.877 -12.711 1.00 90.75 85 GLU A C 1
ATOM 695 O O . GLU A 1 85 ? 4.711 -4.778 -13.322 1.00 90.75 85 GLU A O 1
ATOM 700 N N . PHE A 1 86 ? 6.010 -4.182 -11.597 1.00 90.75 86 PHE A N 1
ATOM 701 C CA . PHE A 1 86 ? 5.041 -3.280 -10.983 1.00 90.75 86 PHE A CA 1
ATOM 702 C C . PHE A 1 86 ? 5.132 -1.848 -11.495 1.00 90.75 86 PHE A C 1
ATOM 704 O O . PHE A 1 86 ? 4.421 -0.983 -10.988 1.00 90.75 86 PHE A O 1
ATOM 711 N N . SER A 1 87 ? 5.990 -1.572 -12.476 1.00 89.62 87 SER A N 1
ATOM 712 C CA . SER A 1 87 ? 6.031 -0.262 -13.117 1.00 89.62 87 SER A CA 1
ATOM 713 C C . SER A 1 87 ? 4.697 0.069 -13.789 1.00 89.62 87 SER A C 1
ATOM 715 O O . SER A 1 87 ? 4.018 -0.792 -14.350 1.00 89.62 87 SER A O 1
ATOM 717 N N . SER A 1 88 ? 4.311 1.344 -13.754 1.00 85.69 88 SER A N 1
ATOM 718 C CA . SER A 1 88 ? 3.018 1.811 -14.264 1.00 85.69 88 SER A CA 1
ATOM 719 C C . SER A 1 88 ? 2.805 1.466 -15.742 1.00 85.69 88 SER A C 1
ATOM 721 O O . SER A 1 88 ? 1.669 1.237 -16.156 1.00 85.69 88 SER A O 1
ATOM 723 N N . SER A 1 89 ? 3.892 1.414 -16.519 1.00 83.06 89 SER A N 1
ATOM 724 C CA . SER A 1 89 ? 3.896 0.996 -17.922 1.00 83.06 89 SER A CA 1
ATOM 725 C C . SER A 1 89 ? 3.615 -0.497 -18.085 1.00 83.06 89 SER A C 1
ATOM 727 O O . SER A 1 89 ? 2.787 -0.869 -18.908 1.00 83.06 89 SER A O 1
ATOM 729 N N . LEU A 1 90 ? 4.264 -1.358 -17.296 1.00 84.00 90 LEU A N 1
ATOM 730 C CA . LEU A 1 90 ? 4.074 -2.808 -17.391 1.00 84.00 90 LEU A CA 1
ATOM 731 C C . LEU A 1 90 ? 2.750 -3.272 -16.775 1.00 84.00 90 LEU A C 1
ATOM 733 O O . LEU A 1 90 ? 2.178 -4.257 -17.229 1.00 84.00 90 LEU A O 1
ATOM 737 N N . MET A 1 91 ? 2.217 -2.526 -15.807 1.00 86.25 91 MET A N 1
ATOM 738 C CA . MET A 1 91 ? 0.891 -2.766 -15.236 1.00 86.25 91 MET A CA 1
ATOM 739 C C . MET A 1 91 ? -0.266 -2.257 -16.121 1.00 86.25 91 MET A C 1
ATOM 741 O O . MET A 1 91 ? -1.426 -2.404 -15.735 1.00 86.25 91 MET A O 1
ATOM 745 N N . GLY A 1 92 ? 0.014 -1.634 -17.275 1.00 84.12 92 GLY A N 1
ATOM 746 C CA . GLY A 1 92 ? -1.014 -1.152 -18.210 1.00 84.12 92 GLY A CA 1
ATOM 747 C C . GLY A 1 92 ? -1.936 -0.069 -17.629 1.00 84.12 92 GLY A C 1
ATOM 748 O O . GLY A 1 92 ? -3.101 0.061 -18.019 1.00 84.12 92 GLY A O 1
ATOM 749 N N . ILE A 1 93 ? -1.455 0.674 -16.625 1.00 83.12 93 ILE A N 1
ATOM 750 C CA . ILE A 1 93 ? -2.277 1.599 -15.828 1.00 83.12 93 ILE A CA 1
ATOM 751 C C . ILE A 1 93 ? -2.792 2.750 -16.699 1.00 83.12 93 ILE A C 1
ATOM 753 O O . ILE A 1 93 ? -3.932 3.194 -16.538 1.00 83.12 93 ILE A O 1
ATOM 757 N N . ALA A 1 94 ? -1.955 3.240 -17.618 1.00 81.19 94 ALA A N 1
ATOM 758 C CA . ALA A 1 94 ? -2.282 4.360 -18.491 1.00 81.19 94 ALA A CA 1
ATOM 759 C C . ALA A 1 94 ? -3.362 3.981 -19.515 1.00 81.19 94 ALA A C 1
ATOM 761 O O . ALA A 1 94 ? -4.337 4.712 -19.687 1.00 81.19 94 ALA A O 1
ATOM 762 N N . GLU A 1 95 ? -3.228 2.814 -20.139 1.00 82.19 95 GLU A N 1
ATOM 763 C CA . GLU A 1 95 ? -4.166 2.280 -21.122 1.00 82.19 95 GLU A CA 1
ATOM 764 C C . GLU A 1 95 ? -5.538 2.040 -20.486 1.00 82.19 95 GLU A C 1
ATOM 766 O O . GLU A 1 95 ? -6.561 2.463 -21.028 1.00 82.19 95 GLU A O 1
ATOM 771 N N . LEU A 1 96 ? -5.560 1.443 -19.289 1.00 79.88 96 LEU A N 1
ATOM 772 C CA . LEU A 1 96 ? -6.789 1.234 -18.523 1.00 79.88 96 LEU A CA 1
ATOM 773 C C . LEU A 1 96 ? -7.468 2.553 -18.148 1.00 79.88 96 LEU A C 1
ATOM 775 O O . LEU A 1 96 ? -8.693 2.654 -18.215 1.00 79.88 96 LEU A O 1
ATOM 779 N N . LYS A 1 97 ? -6.694 3.585 -17.793 1.00 81.00 97 LYS A N 1
ATOM 780 C CA . LYS A 1 97 ? -7.253 4.901 -17.468 1.00 81.00 97 LYS A CA 1
ATOM 781 C C . LYS A 1 97 ? -7.956 5.528 -18.675 1.00 81.00 97 LYS A C 1
ATOM 783 O O . LYS A 1 97 ? -9.084 5.997 -18.541 1.00 81.00 97 LYS A O 1
ATOM 788 N N . VAL A 1 98 ? -7.335 5.457 -19.854 1.00 82.12 98 VAL A N 1
ATOM 789 C CA . VAL A 1 98 ? -7.923 5.948 -21.111 1.00 82.12 98 VAL A CA 1
ATOM 790 C C . VAL A 1 98 ? -9.202 5.185 -21.471 1.00 82.12 98 VAL A C 1
ATOM 792 O O . VAL A 1 98 ? -10.157 5.788 -21.959 1.00 82.12 98 VAL A O 1
ATOM 795 N N . LEU A 1 99 ? -9.246 3.870 -21.242 1.00 81.19 99 LEU A N 1
ATOM 796 C CA . LEU A 1 99 ? -10.451 3.068 -21.478 1.00 81.19 99 LEU A CA 1
ATOM 797 C C . LEU A 1 99 ? -11.596 3.468 -20.538 1.00 81.19 99 LEU A C 1
ATOM 799 O O . LEU A 1 99 ? -12.709 3.690 -21.008 1.00 81.19 99 LEU A O 1
ATOM 803 N N . CYS A 1 100 ? -11.321 3.638 -19.243 1.00 78.81 100 CYS A N 1
ATOM 804 C CA . CYS A 1 100 ? -12.328 4.085 -18.279 1.00 78.81 100 CYS A CA 1
ATOM 805 C C . CYS A 1 100 ? -12.893 5.471 -18.624 1.00 78.81 100 CYS A C 1
ATOM 807 O O . CYS A 1 100 ? -14.104 5.663 -18.581 1.00 78.81 100 CYS A O 1
ATOM 809 N N . GLU A 1 101 ? -12.046 6.430 -19.005 1.00 80.44 101 GLU A N 1
ATOM 810 C CA . GLU A 1 101 ? -12.491 7.780 -19.388 1.00 80.44 101 GLU A CA 1
ATOM 811 C C . GLU A 1 101 ? -13.396 7.764 -20.634 1.00 80.44 101 GLU A C 1
ATOM 813 O O . GLU A 1 101 ? -14.352 8.536 -20.717 1.00 80.44 101 GLU A O 1
ATOM 818 N N . LYS A 1 102 ? -13.148 6.846 -21.578 1.00 75.88 102 LYS A N 1
ATOM 819 C CA . LYS A 1 102 ? -13.989 6.661 -22.772 1.00 75.88 102 LYS A CA 1
ATOM 820 C C . LYS A 1 102 ? -15.355 6.050 -22.463 1.00 75.88 102 LYS A C 1
ATOM 822 O O . LYS A 1 102 ? -16.328 6.419 -23.114 1.00 75.88 102 LYS A O 1
ATOM 827 N N . GLU A 1 103 ? -15.432 5.136 -21.501 1.00 71.75 103 GLU A N 1
ATOM 828 C CA . GLU A 1 103 ? -16.698 4.514 -21.093 1.00 71.75 103 GLU A CA 1
ATOM 829 C C . GLU A 1 103 ? -17.542 5.447 -20.208 1.00 71.75 103 GLU A C 1
ATOM 831 O O . GLU A 1 103 ? -18.758 5.496 -20.356 1.00 71.75 103 GLU A O 1
ATOM 836 N N . VAL A 1 104 ? -16.922 6.278 -19.361 1.00 61.41 104 VAL A N 1
ATOM 837 C CA . VAL A 1 104 ? -17.647 7.285 -18.557 1.00 61.41 104 VAL A CA 1
ATOM 838 C C . VAL A 1 104 ? -18.258 8.388 -19.430 1.00 61.41 104 VAL A C 1
ATOM 840 O O . VAL A 1 104 ? -19.311 8.909 -19.090 1.00 61.41 104 VAL A O 1
ATOM 843 N N . GLY A 1 105 ? -17.655 8.712 -20.578 1.00 55.66 105 GLY A N 1
ATOM 844 C CA . GLY A 1 105 ? -18.242 9.634 -21.561 1.00 55.66 105 GLY A CA 1
ATOM 845 C C . GLY A 1 105 ? -19.387 9.049 -22.401 1.00 55.66 105 GLY A C 1
ATOM 846 O O . GLY A 1 105 ? -19.924 9.759 -23.251 1.00 55.66 105 GLY A O 1
ATOM 847 N N . ARG A 1 106 ? -19.730 7.765 -22.219 1.00 52.56 106 ARG A N 1
ATOM 848 C CA . ARG A 1 106 ? -20.825 7.071 -22.923 1.00 52.56 106 ARG A CA 1
ATOM 849 C C . ARG A 1 106 ? -22.076 6.838 -22.065 1.00 52.56 106 ARG A C 1
ATOM 851 O O . ARG A 1 106 ? -23.093 6.446 -22.636 1.00 52.56 106 ARG A O 1
ATOM 858 N N . CYS A 1 107 ? -22.005 7.067 -20.754 1.00 44.31 107 CYS A N 1
ATOM 859 C CA . CYS A 1 107 ? -23.139 7.019 -19.822 1.00 44.31 107 CYS A CA 1
ATOM 860 C C . CYS A 1 107 ? -23.708 8.421 -19.584 1.00 44.31 107 CYS A C 1
ATOM 862 O O . CYS A 1 107 ? -24.944 8.518 -19.421 1.00 44.31 107 CYS A O 1
#